Protein AF-Q9KJ14-F1 (afdb_monomer)

Structure (mmCIF, N/CA/C/O backbone):
data_AF-Q9KJ14-F1
#
_entry.id   AF-Q9KJ14-F1
#
loop_
_atom_site.group_PDB
_atom_site.id
_atom_site.type_symbol
_atom_site.label_atom_id
_atom_site.label_alt_id
_atom_site.label_comp_id
_atom_site.label_asym_id
_atom_site.label_entity_id
_atom_site.label_seq_id
_atom_site.pdbx_PDB_ins_code
_atom_site.Cartn_x
_atom_site.Cartn_y
_atom_site.Cartn_z
_atom_site.occupancy
_atom_site.B_iso_or_equiv
_atom_site.auth_seq_id
_atom_site.auth_comp_id
_atom_site.auth_asym_id
_atom_site.auth_atom_id
_atom_site.pdbx_PDB_model_num
ATOM 1 N N . MET A 1 1 ? 5.218 -1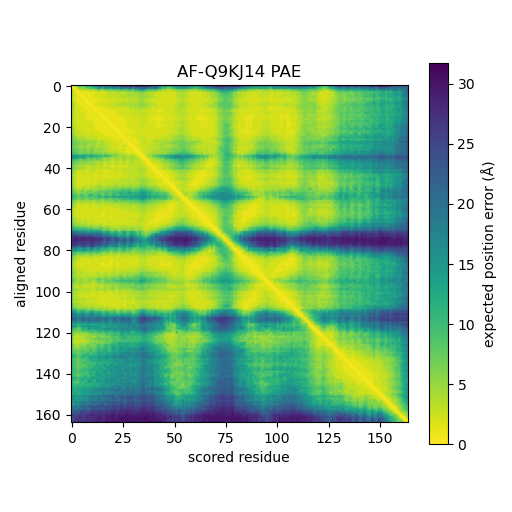3.403 14.924 1.00 54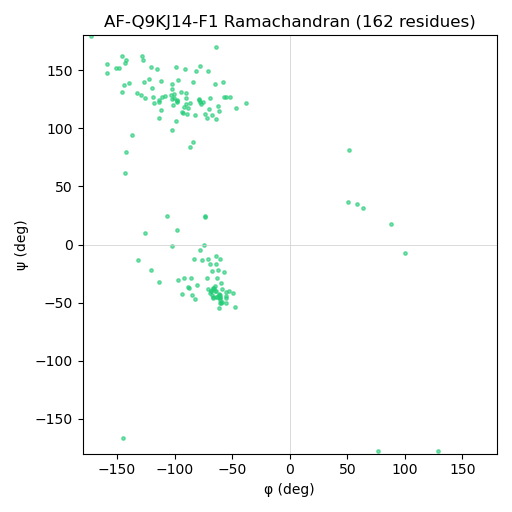.53 1 MET A N 1
ATOM 2 C CA . MET A 1 1 ? 4.424 -12.190 14.640 1.00 54.53 1 MET A CA 1
ATOM 3 C C . MET A 1 1 ? 3.972 -12.220 13.191 1.00 54.53 1 MET A C 1
ATOM 5 O O . MET A 1 1 ? 4.734 -12.673 12.338 1.00 54.53 1 MET A O 1
ATOM 9 N N . ALA A 1 2 ? 2.720 -11.848 12.931 1.00 73.62 2 ALA A N 1
ATOM 10 C CA . ALA A 1 2 ? 2.166 -11.778 11.584 1.00 73.62 2 ALA A CA 1
ATOM 11 C C . ALA A 1 2 ? 2.484 -10.396 10.996 1.00 73.62 2 ALA A C 1
ATOM 13 O O . ALA A 1 2 ? 2.131 -9.391 11.591 1.00 73.62 2 ALA A O 1
ATOM 14 N N . SER A 1 3 ? 3.174 -10.360 9.856 1.00 87.38 3 SER A N 1
ATOM 15 C CA . SER A 1 3 ? 3.494 -9.124 9.133 1.00 87.38 3 SER A CA 1
ATOM 16 C C . SER A 1 3 ? 2.476 -8.924 8.016 1.00 87.38 3 SER A C 1
ATOM 18 O O . SER A 1 3 ? 2.321 -9.801 7.157 1.00 87.38 3 SER A O 1
ATOM 20 N N . PHE A 1 4 ? 1.792 -7.783 8.013 1.00 88.62 4 PHE A N 1
ATOM 21 C CA . PHE A 1 4 ? 0.833 -7.426 6.975 1.00 88.62 4 PHE A CA 1
ATOM 22 C C . PHE A 1 4 ? 1.521 -7.263 5.621 1.00 88.62 4 PHE A C 1
ATOM 24 O O . PHE A 1 4 ? 1.040 -7.787 4.617 1.00 88.62 4 PHE A O 1
ATOM 31 N N . THR A 1 5 ? 2.711 -6.662 5.598 1.00 90.75 5 THR A N 1
ATOM 32 C CA . THR A 1 5 ? 3.561 -6.589 4.404 1.00 90.75 5 THR A CA 1
ATOM 33 C C . THR A 1 5 ? 3.832 -7.987 3.837 1.00 90.75 5 THR A C 1
ATOM 35 O O . THR A 1 5 ? 3.659 -8.223 2.639 1.00 90.75 5 THR A O 1
ATOM 38 N N . LYS A 1 6 ? 4.186 -8.959 4.691 1.00 91.69 6 LYS A N 1
ATOM 39 C CA . LYS A 1 6 ? 4.411 -10.351 4.266 1.00 91.69 6 LYS A CA 1
ATOM 40 C C . LYS A 1 6 ? 3.128 -11.027 3.779 1.00 91.69 6 LYS A C 1
ATOM 42 O O . LYS A 1 6 ? 3.174 -11.787 2.813 1.00 91.69 6 LYS A O 1
ATOM 47 N N . TYR A 1 7 ? 1.993 -10.757 4.421 1.00 92.12 7 TYR A N 1
ATOM 48 C CA . TYR A 1 7 ? 0.688 -11.253 3.983 1.00 92.12 7 TYR A CA 1
ATOM 49 C C . TYR A 1 7 ? 0.339 -10.744 2.579 1.00 92.12 7 TYR A C 1
ATOM 51 O O . TYR A 1 7 ? 0.036 -11.553 1.700 1.00 92.12 7 TYR A O 1
ATOM 59 N N . VAL A 1 8 ? 0.449 -9.430 2.349 1.00 91.81 8 VAL A N 1
ATOM 60 C CA . VAL A 1 8 ? 0.169 -8.804 1.049 1.00 91.81 8 VAL A CA 1
ATOM 61 C C . VAL A 1 8 ? 1.106 -9.345 -0.022 1.00 91.81 8 VAL A C 1
ATOM 63 O O . VAL A 1 8 ? 0.633 -9.752 -1.082 1.00 91.81 8 VAL A O 1
ATOM 66 N N . LYS A 1 9 ? 2.408 -9.456 0.281 1.00 93.06 9 LYS A N 1
ATOM 67 C CA . LYS A 1 9 ? 3.382 -10.086 -0.618 1.00 93.06 9 LYS A CA 1
ATOM 68 C C . LYS A 1 9 ? 2.948 -11.503 -0.992 1.00 93.06 9 LYS A C 1
ATOM 70 O O . LYS A 1 9 ? 2.879 -11.822 -2.163 1.00 93.06 9 LYS A O 1
ATOM 75 N N . ASN A 1 10 ? 2.597 -12.352 -0.034 1.00 93.25 10 ASN A N 1
ATOM 76 C CA . ASN A 1 10 ? 2.279 -13.749 -0.339 1.00 93.25 10 ASN A CA 1
ATOM 77 C C . ASN A 1 10 ? 0.942 -13.943 -1.070 1.00 93.25 10 ASN A C 1
ATOM 79 O O . ASN A 1 10 ? 0.778 -14.933 -1.779 1.00 93.25 10 ASN A O 1
ATOM 83 N N . LYS A 1 11 ? -0.038 -13.057 -0.857 1.00 94.12 11 LYS A N 1
ATOM 84 C CA . LYS A 1 11 ? -1.398 -13.219 -1.396 1.00 94.12 11 LYS A CA 1
ATOM 85 C C . LYS A 1 11 ? -1.653 -12.451 -2.686 1.00 94.12 11 LYS A C 1
ATOM 87 O O . LYS A 1 11 ? -2.467 -12.909 -3.483 1.00 94.12 11 LYS A O 1
ATOM 92 N N . PHE A 1 12 ? -0.988 -11.313 -2.876 1.00 94.94 12 PHE A N 1
ATOM 93 C CA . PHE A 1 12 ? -1.309 -10.368 -3.946 1.00 94.94 12 PHE A CA 1
ATOM 94 C C . PHE A 1 12 ? -0.119 -10.017 -4.845 1.00 94.94 12 PHE A C 1
ATOM 96 O O . PHE A 1 12 ? -0.242 -9.107 -5.659 1.00 94.94 12 PHE A O 1
ATOM 103 N N . TYR A 1 13 ? 1.015 -10.725 -4.732 1.00 94.94 13 TYR A N 1
ATOM 104 C CA . TYR A 1 13 ? 2.208 -10.471 -5.552 1.00 94.94 13 TYR A CA 1
ATOM 105 C C . TYR A 1 13 ? 1.883 -10.343 -7.042 1.00 94.94 13 TYR A C 1
ATOM 107 O O . TYR A 1 13 ? 2.208 -9.327 -7.644 1.00 94.94 13 TYR A O 1
ATOM 115 N N . ASN A 1 14 ? 1.194 -11.335 -7.612 1.00 95.75 14 ASN A N 1
ATOM 116 C CA . ASN A 1 14 ? 0.906 -11.378 -9.047 1.00 95.75 14 ASN A CA 1
ATOM 117 C C . ASN A 1 14 ? 0.064 -10.174 -9.484 1.00 95.75 14 ASN A C 1
ATOM 119 O O . ASN A 1 14 ? 0.371 -9.532 -10.476 1.00 95.75 14 ASN A O 1
ATOM 123 N N . GLN A 1 15 ? -0.959 -9.808 -8.707 1.00 96.25 15 GLN A N 1
ATOM 124 C CA . GLN A 1 15 ? -1.798 -8.654 -9.021 1.00 96.25 15 GLN A CA 1
ATOM 125 C C . GLN A 1 15 ? -1.020 -7.332 -8.938 1.00 96.25 15 GLN A C 1
ATOM 127 O O . GLN A 1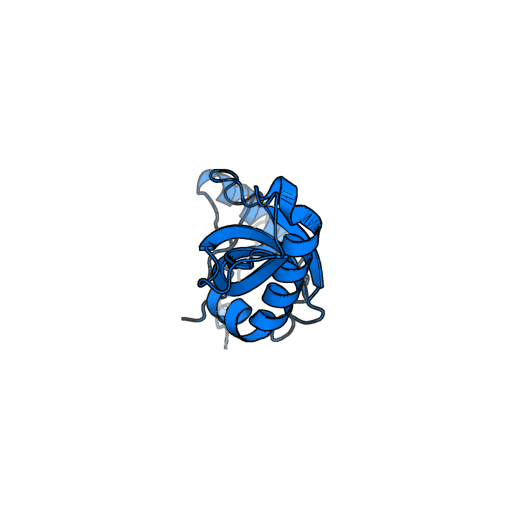 15 ? -1.258 -6.435 -9.745 1.00 96.25 15 GLN A O 1
ATOM 132 N N . LEU A 1 16 ? -0.101 -7.202 -7.973 1.00 96.44 16 LEU A N 1
ATOM 133 C CA . LEU A 1 16 ? 0.776 -6.033 -7.857 1.00 96.44 16 LEU A CA 1
ATOM 134 C C . LEU A 1 16 ? 1.781 -5.981 -9.013 1.00 96.44 16 LEU A C 1
ATOM 136 O O . LEU A 1 16 ? 2.010 -4.903 -9.560 1.00 96.44 16 LEU A O 1
ATOM 140 N N . PHE A 1 17 ? 2.334 -7.127 -9.410 1.00 96.56 17 PHE A N 1
ATOM 141 C CA . PHE A 1 17 ? 3.235 -7.262 -10.553 1.00 96.56 17 PHE A CA 1
ATOM 142 C C . PHE A 1 17 ? 2.537 -6.856 -11.850 1.00 96.56 17 PHE A C 1
ATOM 144 O O . PHE A 1 17 ? 2.979 -5.918 -12.505 1.00 96.56 17 PHE A O 1
ATOM 151 N N . ASP A 1 18 ? 1.386 -7.456 -12.157 1.00 96.12 18 ASP A N 1
ATOM 152 C CA . ASP A 1 18 ? 0.618 -7.168 -13.372 1.00 96.12 18 ASP A CA 1
ATOM 153 C C . ASP A 1 18 ? 0.213 -5.692 -13.470 1.00 96.12 18 ASP A C 1
ATOM 155 O O . ASP A 1 18 ? 0.193 -5.107 -14.554 1.00 96.12 18 ASP A O 1
ATOM 159 N N . ALA A 1 19 ? -0.151 -5.074 -12.344 1.00 96.56 19 ALA A N 1
ATOM 160 C CA . ALA A 1 19 ? -0.503 -3.659 -12.309 1.00 96.56 19 ALA A CA 1
ATOM 161 C C . ALA A 1 19 ? 0.721 -2.754 -12.500 1.00 96.56 19 ALA A C 1
ATOM 163 O O . ALA A 1 19 ? 0.625 -1.737 -13.190 1.00 96.56 19 ALA A O 1
ATOM 164 N N . SER A 1 20 ? 1.859 -3.133 -11.917 1.00 95.69 20 SER A N 1
ATOM 165 C CA . SER A 1 20 ? 3.121 -2.404 -12.055 1.00 95.69 20 SER A CA 1
ATOM 166 C C . SER A 1 20 ? 3.645 -2.471 -13.481 1.00 95.69 20 SER A C 1
ATOM 168 O O . SER A 1 20 ? 3.966 -1.432 -14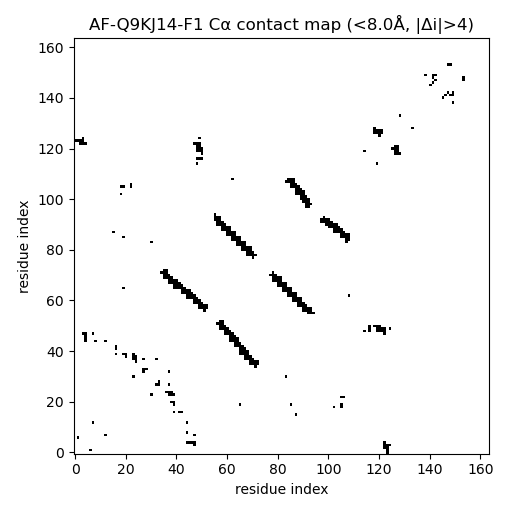.050 1.00 95.69 20 SER A O 1
ATOM 170 N N . ASP A 1 21 ? 3.649 -3.656 -14.089 1.00 94.94 21 ASP A N 1
ATOM 171 C CA . ASP A 1 21 ? 4.110 -3.846 -15.460 1.00 94.94 21 ASP A CA 1
ATOM 172 C C . ASP A 1 21 ? 3.271 -3.030 -16.452 1.00 94.94 21 ASP A C 1
ATOM 174 O O . ASP A 1 21 ? 3.802 -2.216 -17.212 1.00 94.94 21 ASP A O 1
ATOM 178 N N . LYS A 1 22 ? 1.937 -3.110 -16.341 1.00 95.50 22 LYS A N 1
ATOM 179 C CA . LYS A 1 22 ? 1.021 -2.270 -17.131 1.00 95.50 22 LYS A CA 1
ATOM 180 C C . LYS A 1 22 ? 1.315 -0.784 -16.955 1.00 95.50 22 LYS A C 1
ATOM 182 O O . LYS A 1 22 ? 1.327 -0.041 -17.937 1.00 95.50 22 LYS A O 1
ATOM 187 N N . PHE A 1 23 ? 1.540 -0.336 -15.721 1.00 95.06 23 PHE A N 1
ATOM 188 C CA . PHE A 1 23 ? 1.851 1.062 -15.447 1.00 95.06 23 PHE A CA 1
ATOM 189 C C . PHE A 1 23 ? 3.174 1.488 -16.095 1.00 95.06 23 PHE A C 1
ATOM 191 O O . PHE A 1 23 ? 3.210 2.536 -16.742 1.00 95.06 23 PHE A O 1
ATOM 198 N N . VAL A 1 24 ? 4.224 0.669 -15.976 1.00 93.06 24 VAL A N 1
ATOM 199 C CA . VAL A 1 24 ? 5.553 0.917 -16.556 1.00 93.06 24 VAL A CA 1
ATOM 200 C C . VAL A 1 24 ? 5.486 1.025 -18.076 1.00 93.06 24 VAL A C 1
ATOM 202 O O . VAL A 1 24 ? 6.045 1.963 -18.644 1.00 93.06 24 VAL A O 1
ATOM 205 N N . VAL A 1 25 ? 4.767 0.116 -18.737 1.00 92.19 25 VAL A N 1
ATOM 206 C CA . VAL A 1 25 ? 4.598 0.133 -20.197 1.00 92.19 25 VAL A CA 1
ATOM 207 C C . VAL A 1 25 ? 3.850 1.389 -20.653 1.00 92.19 25 VAL A C 1
ATOM 209 O O . VAL A 1 25 ? 4.287 2.057 -21.595 1.00 92.19 25 VAL A O 1
ATOM 212 N N . MET A 1 26 ? 2.757 1.754 -19.971 1.00 93.31 26 MET A N 1
ATOM 213 C CA . MET A 1 26 ? 1.945 2.927 -20.324 1.00 93.31 26 MET A CA 1
ATOM 214 C C . MET A 1 26 ? 2.671 4.257 -20.070 1.00 93.31 26 MET A C 1
ATOM 216 O O . MET A 1 26 ? 2.603 5.156 -20.908 1.00 93.31 26 MET A O 1
ATOM 220 N N . HIS A 1 27 ? 3.416 4.371 -18.966 1.00 92.12 27 HIS A N 1
ATOM 221 C CA . HIS A 1 27 ? 4.067 5.615 -18.526 1.00 92.12 27 HIS A CA 1
ATOM 222 C C . HIS A 1 27 ? 5.587 5.592 -18.732 1.00 92.12 27 HIS A C 1
ATOM 224 O O . HIS A 1 27 ? 6.332 6.326 -18.083 1.00 92.12 27 HIS A O 1
ATOM 230 N N . ARG A 1 28 ? 6.081 4.774 -19.673 1.00 88.94 28 ARG A N 1
ATOM 231 C CA . ARG A 1 28 ? 7.522 4.567 -19.903 1.00 88.94 28 ARG A CA 1
ATOM 232 C C . ARG A 1 28 ? 8.312 5.875 -20.021 1.00 88.94 28 ARG A C 1
ATOM 234 O O . ARG A 1 28 ? 9.389 6.001 -19.451 1.00 88.94 28 ARG A O 1
ATOM 241 N N . LYS A 1 29 ? 7.767 6.872 -20.730 1.00 86.88 29 LYS A N 1
ATOM 242 C CA . LYS A 1 29 ? 8.439 8.158 -20.970 1.00 86.88 29 LYS A CA 1
ATOM 243 C C . LYS A 1 29 ? 8.551 8.982 -19.691 1.00 86.88 29 LYS A C 1
ATOM 245 O O . LYS A 1 29 ? 9.605 9.555 -19.444 1.00 86.88 29 LYS A O 1
ATOM 250 N N . GLU A 1 30 ? 7.497 8.999 -18.881 1.00 87.19 30 GLU A N 1
ATOM 251 C CA . GLU A 1 30 ? 7.457 9.698 -17.589 1.00 87.19 30 GLU A CA 1
ATOM 252 C C . GLU A 1 30 ? 8.454 9.083 -16.605 1.00 87.19 30 GLU A C 1
ATOM 254 O O . GLU A 1 30 ? 9.160 9.792 -15.896 1.00 87.19 30 GLU A O 1
ATOM 259 N N . LEU A 1 31 ? 8.618 7.760 -16.664 1.00 85.38 31 LEU A N 1
ATOM 260 C CA . LEU A 1 31 ? 9.624 7.030 -15.894 1.00 85.38 31 LEU A CA 1
ATOM 261 C C . LEU A 1 31 ? 11.063 7.208 -16.432 1.00 85.38 31 LEU A C 1
ATOM 263 O O . LEU A 1 31 ? 12.018 6.677 -15.847 1.00 85.38 31 LEU A O 1
ATOM 267 N N . GLY A 1 32 ? 11.245 7.970 -17.516 1.00 84.00 32 GLY A N 1
ATOM 268 C CA . GLY A 1 32 ? 12.539 8.286 -18.124 1.00 84.00 32 GLY A CA 1
ATOM 269 C C . GLY A 1 32 ? 13.029 7.278 -19.171 1.00 84.00 32 GLY A C 1
ATOM 270 O O . GLY A 1 32 ? 14.221 7.264 -19.482 1.00 84.00 32 GLY A O 1
ATOM 271 N N . PHE A 1 33 ? 12.145 6.434 -19.714 1.00 84.50 33 PHE A N 1
ATOM 272 C CA . PHE A 1 33 ? 12.442 5.461 -20.772 1.00 84.50 33 PHE A CA 1
ATOM 273 C C . PHE A 1 33 ? 11.943 5.955 -22.140 1.00 84.50 33 PHE A C 1
ATOM 275 O O . PHE A 1 33 ? 10.768 5.828 -22.503 1.00 84.50 33 PHE A O 1
ATOM 282 N N . TYR A 1 34 ? 12.853 6.526 -22.931 1.00 81.50 34 TYR A N 1
ATOM 283 C CA . TYR A 1 34 ? 12.506 7.203 -24.187 1.00 81.50 34 TYR A CA 1
ATOM 284 C C . TYR A 1 34 ? 12.545 6.297 -25.426 1.00 81.50 34 TYR A C 1
ATOM 286 O O . TYR A 1 34 ? 11.744 6.494 -26.346 1.00 81.50 34 TYR A O 1
ATOM 294 N N . SER A 1 35 ? 13.379 5.259 -25.433 1.00 79.69 35 SER A N 1
ATOM 295 C CA . SER A 1 35 ? 13.567 4.319 -26.548 1.00 79.69 35 SER A CA 1
ATOM 296 C C . SER A 1 35 ? 13.424 2.865 -26.088 1.00 79.69 35 SER A C 1
ATOM 298 O O . SER A 1 35 ? 13.510 2.590 -24.899 1.00 79.69 35 SER A O 1
ATOM 300 N N . GLY A 1 36 ? 13.208 1.941 -27.030 1.00 79.69 36 GLY A N 1
ATOM 301 C CA . GLY A 1 36 ? 13.111 0.506 -26.740 1.00 79.69 36 GLY A CA 1
ATOM 302 C C . GLY A 1 36 ? 11.779 0.063 -26.129 1.00 79.69 36 GLY A C 1
ATOM 303 O O . GLY A 1 36 ? 10.845 0.856 -25.970 1.00 79.69 36 GLY A O 1
ATOM 304 N N . TRP A 1 37 ? 11.710 -1.231 -25.822 1.00 82.12 37 TRP A N 1
ATOM 305 C CA . TRP A 1 37 ? 10.617 -1.840 -25.067 1.00 82.12 37 TRP A CA 1
ATOM 306 C C . TRP A 1 37 ? 11.019 -1.964 -23.603 1.00 82.12 37 TRP A C 1
ATOM 308 O O . TRP A 1 37 ? 12.174 -2.266 -23.299 1.00 82.12 37 TRP A O 1
ATOM 318 N N . VAL A 1 38 ? 10.060 -1.723 -22.715 1.00 88.31 38 VAL A N 1
ATOM 319 C CA . VAL A 1 38 ? 10.222 -1.901 -21.273 1.00 88.31 38 VAL A CA 1
ATOM 320 C C . VAL A 1 38 ? 9.362 -3.066 -20.826 1.00 88.31 38 VAL A C 1
ATOM 322 O O . VAL A 1 38 ? 8.245 -3.233 -21.311 1.00 88.31 38 VAL A O 1
ATOM 325 N N . GLU A 1 39 ? 9.900 -3.854 -19.915 1.00 86.12 39 GLU A N 1
ATOM 326 C CA . GLU A 1 39 ? 9.224 -4.984 -19.291 1.00 86.12 39 GLU A CA 1
ATOM 327 C C . GLU A 1 39 ? 9.689 -5.045 -17.840 1.00 86.12 39 GLU A C 1
ATOM 329 O O . GLU A 1 39 ? 10.876 -4.850 -17.555 1.00 86.12 39 GLU A O 1
ATOM 334 N N . THR A 1 40 ? 8.765 -5.280 -16.915 1.00 90.88 40 THR A N 1
ATOM 335 C CA . THR A 1 40 ? 9.127 -5.513 -15.517 1.00 90.88 40 THR A CA 1
ATOM 336 C C . THR A 1 40 ? 9.619 -6.951 -15.378 1.00 90.88 40 THR A C 1
ATOM 338 O O . THR A 1 40 ? 8.934 -7.883 -15.780 1.00 90.88 40 THR A O 1
ATOM 341 N N . TYR A 1 41 ? 10.824 -7.137 -14.840 1.00 89.00 41 TYR A N 1
ATOM 342 C CA . TYR A 1 41 ? 11.448 -8.451 -14.664 1.00 89.00 41 TYR A CA 1
ATOM 343 C C . TYR A 1 41 ? 11.168 -9.030 -13.276 1.00 89.00 41 TYR A C 1
ATOM 345 O O . TYR A 1 41 ? 10.856 -10.210 -13.141 1.00 89.00 41 TYR A O 1
ATOM 353 N N . ASP A 1 42 ? 11.261 -8.188 -12.249 1.00 92.62 42 ASP A N 1
ATOM 354 C CA . ASP A 1 42 ? 10.958 -8.553 -10.870 1.00 92.62 42 ASP A CA 1
ATOM 355 C C . ASP A 1 42 ? 10.275 -7.384 -10.155 1.00 92.62 42 ASP A C 1
ATOM 357 O O . ASP A 1 42 ? 10.412 -6.210 -10.522 1.00 92.62 42 ASP A O 1
ATOM 361 N N . LEU A 1 43 ? 9.523 -7.727 -9.119 1.00 94.88 43 LEU A N 1
ATOM 362 C CA . LEU A 1 43 ? 8.883 -6.793 -8.218 1.00 94.88 43 LEU A CA 1
ATOM 363 C C . LEU A 1 43 ? 9.215 -7.165 -6.780 1.00 94.88 43 LEU A C 1
ATOM 365 O O . LEU A 1 43 ? 8.949 -8.268 -6.312 1.00 94.88 43 LEU A O 1
ATOM 369 N N . GLU A 1 44 ? 9.693 -6.192 -6.020 1.00 94.50 44 GLU A N 1
ATOM 370 C CA . GLU A 1 44 ? 9.905 -6.337 -4.591 1.00 94.50 44 GLU A CA 1
ATOM 371 C C . GLU A 1 44 ? 8.922 -5.455 -3.820 1.00 94.50 44 GLU A C 1
ATOM 373 O O . GLU A 1 44 ? 8.982 -4.227 -3.876 1.00 94.50 44 GLU A O 1
ATOM 378 N N . VAL A 1 45 ? 8.031 -6.073 -3.041 1.00 93.88 45 VAL A N 1
ATOM 379 C CA . VAL A 1 45 ? 7.195 -5.341 -2.079 1.00 93.88 45 VAL A CA 1
ATOM 380 C C . VAL A 1 45 ? 8.082 -4.881 -0.922 1.00 93.88 45 VAL A C 1
ATOM 382 O O . VAL A 1 45 ? 8.524 -5.703 -0.118 1.00 93.88 45 VAL A O 1
ATOM 385 N N . LYS A 1 46 ? 8.346 -3.573 -0.846 1.00 91.56 46 LYS A N 1
ATOM 386 C CA . LYS A 1 46 ? 9.211 -2.962 0.171 1.00 91.56 46 LYS A CA 1
ATOM 387 C C . LYS A 1 46 ? 8.471 -2.732 1.476 1.00 91.56 46 LYS A C 1
ATOM 389 O O . LYS A 1 46 ? 8.992 -3.047 2.542 1.00 91.56 46 LYS A O 1
ATOM 394 N N . HIS A 1 47 ? 7.272 -2.168 1.394 1.00 88.56 47 HIS A N 1
ATOM 395 C CA . HIS A 1 47 ? 6.478 -1.866 2.574 1.00 88.56 47 HIS A CA 1
ATOM 396 C C . HIS A 1 47 ? 5.003 -1.716 2.225 1.00 88.56 47 HIS A C 1
ATOM 398 O O . HIS A 1 47 ? 4.662 -1.386 1.089 1.00 88.56 47 HIS A O 1
ATOM 404 N N . VAL A 1 48 ? 4.134 -1.944 3.206 1.00 89.94 48 VAL A N 1
ATOM 405 C CA . VAL A 1 48 ? 2.701 -1.711 3.074 1.00 89.94 48 VAL A CA 1
ATOM 406 C C . VAL A 1 48 ? 2.237 -0.800 4.197 1.00 89.94 48 VAL A C 1
ATOM 408 O O . VAL A 1 48 ? 2.438 -1.101 5.371 1.00 89.94 48 VAL A O 1
ATOM 411 N N . TYR A 1 49 ? 1.582 0.295 3.826 1.00 87.88 49 TYR A N 1
ATOM 412 C CA . TYR A 1 49 ? 0.900 1.172 4.766 1.00 87.88 49 TYR A CA 1
ATOM 413 C C . TYR A 1 49 ? -0.586 0.873 4.738 1.00 87.88 49 TYR A C 1
ATOM 415 O O . TYR A 1 49 ? -1.190 0.910 3.674 1.00 87.88 49 TYR A O 1
ATOM 423 N N . ALA A 1 50 ? -1.183 0.596 5.889 1.00 87.75 50 ALA A N 1
ATOM 424 C CA . ALA A 1 50 ? -2.602 0.285 5.985 1.00 87.75 50 ALA A CA 1
ATOM 425 C C . ALA A 1 50 ? -3.350 1.351 6.786 1.00 87.75 50 ALA A C 1
ATOM 427 O O . ALA A 1 50 ? -2.790 1.990 7.682 1.00 87.75 50 ALA A O 1
ATOM 428 N N . ARG A 1 51 ? -4.629 1.525 6.465 1.00 85.81 51 ARG A N 1
ATOM 429 C CA . ARG A 1 51 ? -5.564 2.395 7.167 1.00 85.81 51 ARG A CA 1
ATOM 430 C C . ARG A 1 51 ? -6.959 1.778 7.141 1.00 85.81 51 ARG A C 1
ATOM 432 O O . ARG A 1 51 ? -7.498 1.472 6.080 1.00 85.81 51 ARG A O 1
ATOM 439 N N . ASN A 1 52 ? -7.599 1.716 8.303 1.00 81.38 52 ASN A N 1
ATOM 440 C CA . ASN A 1 52 ? -9.020 1.390 8.370 1.00 81.38 52 ASN A CA 1
ATOM 441 C C . ASN A 1 52 ? -9.860 2.533 7.794 1.00 81.38 52 ASN A C 1
ATOM 443 O O . ASN A 1 52 ? -9.747 3.690 8.217 1.00 81.38 52 ASN A O 1
ATOM 447 N N . ARG A 1 53 ? -10.719 2.192 6.834 1.00 77.56 53 ARG A N 1
ATOM 448 C CA . ARG A 1 53 ? -11.764 3.084 6.329 1.00 77.56 53 ARG A CA 1
ATOM 449 C C . ARG A 1 53 ? -13.033 2.951 7.169 1.00 77.56 53 ARG A C 1
ATOM 451 O O . ARG A 1 53 ? -13.678 3.958 7.448 1.00 77.56 53 ARG A O 1
ATOM 458 N N . SER A 1 54 ? -13.348 1.733 7.602 1.00 76.50 54 SER A N 1
ATOM 459 C CA . SER A 1 54 ? -14.428 1.413 8.541 1.00 76.50 54 SER A CA 1
ATOM 460 C C . SER A 1 54 ? -14.016 0.237 9.442 1.00 76.50 54 SER A C 1
ATOM 462 O O . SER A 1 54 ? -12.838 -0.113 9.502 1.00 76.50 54 SER A O 1
ATOM 464 N N . THR A 1 55 ? -14.966 -0.364 10.164 1.00 70.62 55 THR A N 1
ATOM 465 C CA . THR A 1 55 ? -14.745 -1.593 10.946 1.00 70.62 55 THR A CA 1
ATOM 466 C C . THR A 1 55 ? -14.364 -2.795 10.083 1.00 70.62 55 THR A C 1
ATOM 468 O O . THR A 1 55 ? -13.651 -3.669 10.564 1.00 70.62 55 THR A O 1
ATOM 471 N N . GLU A 1 56 ? -14.812 -2.833 8.826 1.00 79.31 56 GLU A N 1
ATOM 472 C CA . GLU A 1 56 ? -14.617 -3.974 7.921 1.00 79.31 56 GLU A CA 1
ATOM 473 C C . GLU A 1 56 ? -13.848 -3.601 6.649 1.00 79.31 56 GLU A C 1
ATOM 475 O O . GLU A 1 56 ? -13.254 -4.468 6.017 1.00 79.31 56 GLU A O 1
ATOM 480 N N . GLU A 1 57 ? -13.820 -2.327 6.252 1.00 86.44 57 GLU A N 1
ATOM 481 C CA . GLU A 1 57 ? -13.104 -1.884 5.054 1.00 86.44 57 GLU A CA 1
ATOM 482 C C . GLU A 1 57 ? -11.693 -1.390 5.382 1.00 86.44 57 GLU A C 1
ATOM 484 O O . GLU A 1 57 ? -11.493 -0.520 6.239 1.00 86.44 57 GLU A O 1
ATOM 489 N N . LEU A 1 58 ? -10.726 -1.887 4.614 1.00 89.38 58 LEU A N 1
ATOM 490 C CA . L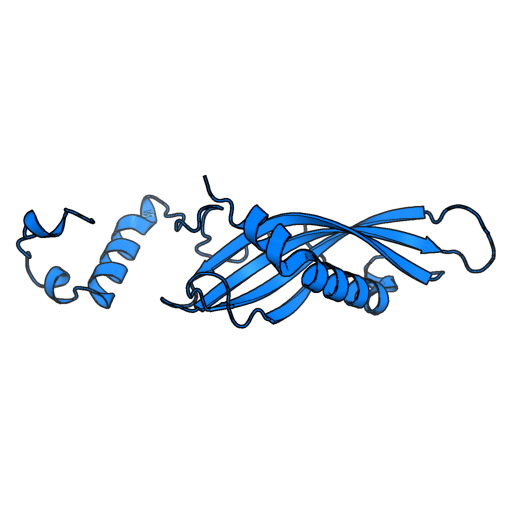EU A 1 58 ? -9.318 -1.538 4.708 1.00 89.38 58 L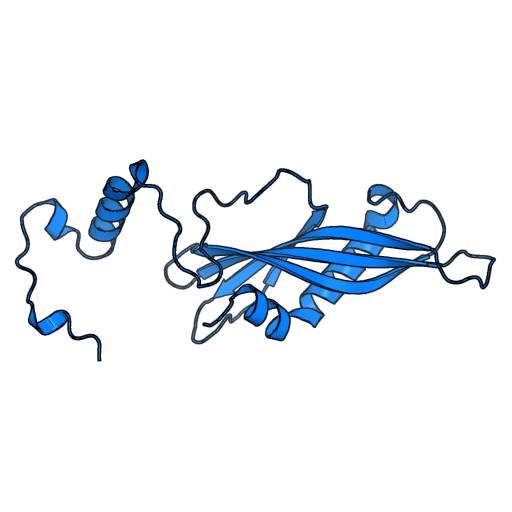EU A CA 1
ATOM 491 C C . LEU A 1 58 ? -8.840 -0.906 3.400 1.00 89.38 58 LEU A C 1
ATOM 493 O O . LEU A 1 58 ? -8.953 -1.505 2.327 1.00 89.38 58 LEU A O 1
ATOM 497 N N . ASP A 1 59 ? -8.243 0.275 3.510 1.00 91.12 59 ASP A N 1
ATOM 498 C CA . ASP A 1 59 ? -7.441 0.878 2.451 1.00 91.12 59 ASP A CA 1
ATOM 499 C C . ASP A 1 59 ? -5.963 0.682 2.787 1.00 91.12 59 ASP A C 1
ATOM 501 O O . ASP A 1 59 ? -5.549 0.813 3.940 1.00 91.12 59 ASP A O 1
ATOM 505 N N . PHE A 1 60 ? -5.148 0.347 1.794 1.00 91.06 60 PHE A N 1
ATOM 506 C CA . PHE A 1 60 ? -3.716 0.194 2.007 1.00 91.06 60 PHE A CA 1
ATOM 507 C C . PHE A 1 60 ? -2.917 0.505 0.752 1.00 91.06 60 PHE A C 1
ATOM 509 O O . PHE A 1 60 ? -3.374 0.284 -0.366 1.00 91.06 60 PHE A O 1
ATOM 516 N N . ASP A 1 61 ? -1.688 0.956 0.956 1.00 92.25 61 ASP A N 1
ATOM 517 C CA . ASP A 1 61 ? -0.750 1.285 -0.100 1.00 92.25 61 ASP A CA 1
ATOM 518 C C . ASP A 1 61 ? 0.423 0.324 -0.060 1.00 92.25 61 ASP A C 1
ATOM 520 O O . ASP A 1 61 ? 1.125 0.235 0.949 1.00 92.25 61 ASP A O 1
ATOM 524 N N . ALA A 1 62 ? 0.658 -0.369 -1.169 1.00 93.31 62 ALA A N 1
ATOM 525 C 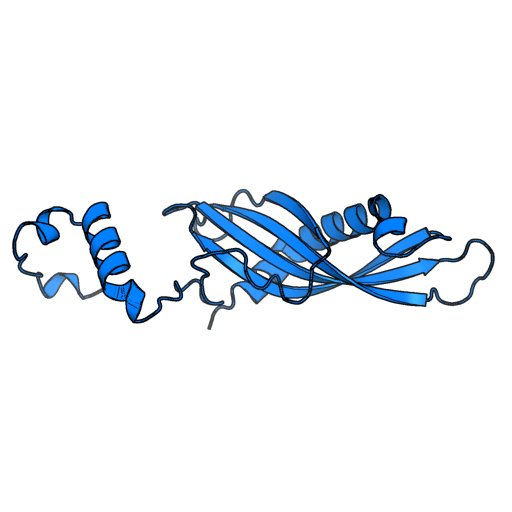CA . ALA A 1 62 ? 1.856 -1.170 -1.355 1.00 93.31 62 ALA A C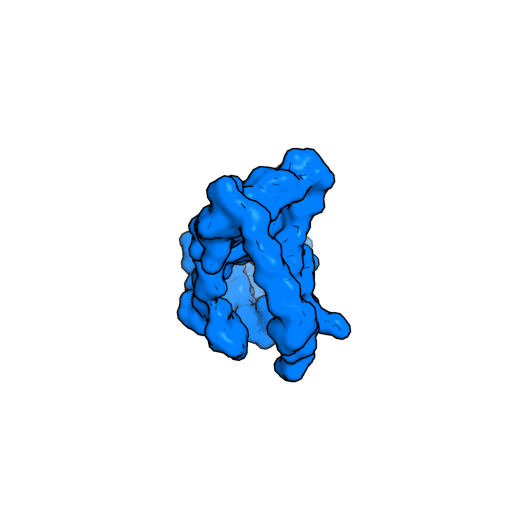A 1
ATOM 526 C C . ALA A 1 62 ? 2.936 -0.324 -2.036 1.00 93.31 62 ALA A C 1
ATOM 528 O O . ALA A 1 62 ? 2.757 0.143 -3.163 1.00 93.31 62 ALA A O 1
ATOM 529 N N . ILE A 1 63 ? 4.061 -0.134 -1.348 1.00 93.38 63 ILE A N 1
ATOM 530 C CA . ILE A 1 63 ? 5.274 0.450 -1.917 1.00 93.38 63 ILE A CA 1
ATOM 531 C C . ILE A 1 63 ? 6.096 -0.683 -2.509 1.00 93.38 63 ILE A C 1
ATOM 533 O O . ILE A 1 63 ? 6.530 -1.593 -1.795 1.00 93.38 63 ILE A O 1
ATOM 537 N N . VAL A 1 64 ? 6.305 -0.622 -3.817 1.00 94.56 64 VAL A N 1
ATOM 538 C CA . VAL A 1 64 ? 6.990 -1.665 -4.577 1.00 94.56 64 VAL A CA 1
ATOM 539 C C . VAL A 1 64 ? 8.199 -1.082 -5.294 1.00 94.56 64 VAL A C 1
ATOM 541 O O . VAL A 1 64 ? 8.157 0.046 -5.781 1.00 94.56 64 VAL A O 1
ATOM 544 N N . ASN A 1 65 ? 9.283 -1.847 -5.358 1.00 94.69 65 ASN A N 1
ATOM 545 C CA . ASN A 1 65 ? 10.406 -1.582 -6.246 1.00 94.69 65 ASN A CA 1
ATOM 546 C C . ASN A 1 65 ? 10.287 -2.511 -7.454 1.00 94.69 65 ASN A C 1
ATOM 548 O O . ASN A 1 65 ? 10.273 -3.725 -7.277 1.00 94.69 65 ASN A O 1
ATOM 552 N N . CYS A 1 66 ? 10.181 -1.940 -8.647 1.00 93.81 66 CYS A N 1
ATOM 553 C CA . CYS A 1 66 ? 10.116 -2.687 -9.896 1.00 93.81 66 CYS A CA 1
ATOM 554 C C . CYS A 1 66 ? 11.479 -2.635 -10.574 1.00 93.81 66 CYS A C 1
ATOM 556 O O . CYS A 1 66 ? 11.985 -1.538 -10.841 1.00 93.81 66 CYS A O 1
ATOM 558 N N . ASP A 1 67 ? 12.027 -3.804 -10.876 1.00 92.75 67 ASP A N 1
ATOM 559 C CA . ASP A 1 67 ? 13.254 -3.947 -11.646 1.00 92.75 67 ASP A CA 1
ATOM 560 C C . ASP A 1 67 ? 12.858 -4.111 -13.118 1.00 92.75 67 ASP A C 1
ATOM 562 O O . ASP A 1 67 ? 12.190 -5.072 -13.503 1.00 92.75 67 ASP A O 1
ATOM 566 N N . ILE A 1 68 ? 13.203 -3.122 -13.940 1.00 90.25 68 ILE A N 1
ATOM 567 C CA . ILE A 1 68 ? 12.714 -2.976 -15.314 1.00 90.25 68 ILE A CA 1
ATOM 568 C C . ILE A 1 68 ? 13.850 -3.286 -16.280 1.00 90.25 68 ILE A C 1
ATOM 570 O O . ILE A 1 68 ? 14.915 -2.674 -16.201 1.00 90.25 68 ILE A O 1
ATOM 574 N N . SER A 1 69 ? 13.603 -4.190 -17.225 1.00 86.88 69 SER A N 1
ATOM 575 C CA . SER A 1 69 ? 14.513 -4.489 -18.326 1.00 86.88 69 SER A CA 1
ATOM 576 C C . SER A 1 69 ? 14.211 -3.594 -19.525 1.00 86.88 69 SER A C 1
ATOM 578 O O . SER A 1 69 ? 13.078 -3.541 -20.010 1.00 86.88 69 SER A O 1
ATOM 580 N N . LEU A 1 70 ? 15.235 -2.892 -20.015 1.00 82.62 70 LEU A N 1
ATOM 581 C CA . LEU A 1 70 ? 15.155 -2.086 -21.229 1.00 82.62 70 LEU A CA 1
ATOM 582 C C . LEU A 1 70 ? 15.734 -2.851 -22.424 1.00 82.62 70 LEU A C 1
ATOM 584 O O . LEU A 1 70 ? 16.950 -2.953 -22.565 1.00 82.62 70 LEU A O 1
ATOM 588 N N . LYS A 1 71 ? 14.882 -3.338 -23.329 1.00 77.50 71 LYS A N 1
ATOM 589 C CA . LYS A 1 71 ? 15.323 -4.040 -24.545 1.00 77.50 71 LYS A CA 1
ATOM 590 C C . LYS A 1 71 ? 15.437 -3.055 -25.712 1.00 77.50 71 LYS A C 1
ATOM 592 O O . LYS A 1 71 ? 14.439 -2.484 -26.168 1.00 77.50 71 LYS A O 1
ATOM 597 N N . ALA A 1 72 ? 16.662 -2.840 -26.194 1.00 66.81 72 ALA A N 1
ATOM 598 C CA . ALA A 1 72 ? 16.930 -2.001 -27.359 1.00 66.81 72 ALA A CA 1
ATOM 599 C C . ALA A 1 72 ? 16.450 -2.679 -28.655 1.00 66.81 72 ALA A C 1
ATOM 601 O O . ALA A 1 72 ? 16.467 -3.898 -28.784 1.00 66.81 72 ALA A O 1
ATOM 602 N N . TRP A 1 73 ? 16.043 -1.885 -29.651 1.00 61.16 73 TRP A N 1
ATOM 603 C CA . TRP A 1 73 ? 15.499 -2.400 -30.919 1.00 61.16 73 TRP A CA 1
ATOM 604 C C . TRP A 1 73 ? 16.545 -3.101 -31.809 1.00 61.16 73 TRP A C 1
ATOM 606 O O . TRP A 1 73 ? 16.174 -3.780 -32.764 1.00 61.16 73 TRP A O 1
ATOM 616 N N . ARG A 1 74 ? 17.849 -2.900 -31.559 1.00 56.34 74 ARG A N 1
ATOM 617 C CA . ARG A 1 74 ? 18.924 -3.374 -32.453 1.00 56.34 74 ARG A CA 1
ATOM 618 C C . ARG A 1 74 ? 20.086 -4.113 -31.798 1.00 56.34 74 ARG A C 1
ATOM 620 O O . ARG A 1 74 ? 20.799 -4.774 -32.541 1.00 56.34 74 ARG A O 1
ATOM 627 N N . ASP A 1 75 ? 20.240 -4.078 -30.478 1.00 53.94 75 ASP A N 1
ATOM 628 C CA . ASP A 1 75 ? 21.359 -4.747 -29.813 1.00 53.94 75 ASP A CA 1
ATOM 629 C C . ASP A 1 75 ? 20.853 -5.839 -28.875 1.00 53.94 75 ASP A C 1
ATOM 631 O O . ASP A 1 75 ? 20.081 -5.594 -27.951 1.00 53.94 75 ASP A O 1
ATOM 635 N N . SER A 1 76 ? 21.313 -7.062 -29.136 1.00 50.88 76 SER A N 1
ATOM 636 C CA . SER A 1 76 ? 21.106 -8.279 -28.347 1.00 50.88 76 SER A CA 1
ATOM 637 C C . SER A 1 76 ? 21.923 -8.298 -27.047 1.00 50.88 76 SER A C 1
ATOM 639 O O . SER A 1 76 ? 22.281 -9.369 -26.559 1.00 50.88 76 SER A O 1
ATOM 641 N N . SER A 1 77 ? 22.296 -7.131 -26.525 1.00 49.88 77 SER A N 1
ATOM 642 C CA . SER A 1 77 ? 22.960 -6.997 -25.233 1.00 49.88 77 SER A CA 1
ATOM 643 C C . SER A 1 77 ? 21.911 -6.978 -24.129 1.00 49.88 77 SER A C 1
ATOM 645 O O . SER A 1 77 ? 20.873 -6.336 -24.301 1.00 49.88 77 SER A O 1
ATOM 647 N N . ASP A 1 78 ? 22.198 -7.658 -23.016 1.00 52.28 78 ASP A N 1
ATOM 648 C CA . ASP A 1 78 ? 21.395 -7.623 -21.791 1.00 52.28 78 ASP A CA 1
ATOM 649 C C . ASP A 1 78 ? 20.850 -6.215 -21.542 1.00 52.28 78 ASP A C 1
ATOM 651 O O . ASP A 1 78 ? 21.600 -5.236 -21.495 1.00 52.28 78 ASP A O 1
ATOM 655 N N . GLY A 1 79 ? 19.523 -6.116 -21.463 1.00 56.41 79 GLY A N 1
ATOM 656 C CA . GLY A 1 79 ? 18.851 -4.840 -21.289 1.00 56.41 79 GLY A CA 1
ATOM 657 C C . GLY A 1 79 ? 19.329 -4.146 -20.018 1.00 56.41 79 GLY A C 1
ATOM 658 O O . GLY A 1 79 ? 19.522 -4.793 -18.990 1.00 56.41 79 GLY A O 1
ATOM 659 N N . GLU A 1 80 ? 19.513 -2.827 -20.074 1.00 66.00 80 GLU A N 1
ATOM 660 C CA . GLU A 1 80 ? 19.894 -2.053 -18.892 1.00 66.00 80 GLU A CA 1
ATOM 661 C C . GLU A 1 80 ? 18.789 -2.202 -17.835 1.00 66.00 80 GLU A C 1
ATOM 663 O O . GLU A 1 80 ? 17.647 -1.788 -18.063 1.00 66.00 80 GLU A O 1
ATOM 668 N N . LEU A 1 81 ? 19.120 -2.825 -16.700 1.00 66.44 81 LEU A N 1
ATOM 669 C CA . LEU A 1 81 ? 18.198 -2.955 -15.577 1.00 66.44 81 LEU A CA 1
ATOM 670 C C . LEU A 1 81 ? 18.103 -1.615 -14.856 1.00 66.44 81 LEU A C 1
ATOM 672 O O . LEU A 1 81 ? 19.104 -1.062 -14.392 1.00 66.44 81 LEU A O 1
ATOM 676 N N . ARG A 1 82 ? 16.886 -1.084 -14.760 1.00 84.75 82 ARG A N 1
ATOM 677 C CA . ARG A 1 82 ? 16.604 0.147 -14.024 1.00 84.75 82 ARG A CA 1
ATOM 678 C C . ARG A 1 82 ? 15.500 -0.074 -13.020 1.00 84.75 82 ARG A C 1
ATOM 680 O O . ARG A 1 82 ? 14.467 -0.653 -13.333 1.00 84.75 82 ARG A O 1
ATOM 687 N N . ASN A 1 83 ? 15.682 0.521 -11.852 1.00 88.56 83 ASN A N 1
ATOM 688 C CA . ASN A 1 83 ? 14.747 0.345 -10.755 1.00 88.56 83 ASN A CA 1
ATOM 689 C C . ASN A 1 83 ? 13.843 1.573 -10.640 1.00 88.56 83 ASN A C 1
ATOM 691 O O . ASN A 1 83 ? 14.305 2.725 -10.713 1.00 88.56 83 ASN A O 1
ATOM 695 N N . ARG A 1 84 ? 12.539 1.339 -10.484 1.00 91.12 84 ARG A N 1
ATOM 696 C CA . ARG A 1 84 ? 11.534 2.384 -10.251 1.00 91.12 84 ARG A CA 1
ATOM 697 C C . ARG A 1 84 ? 10.631 1.987 -9.102 1.00 91.12 84 ARG A C 1
ATOM 699 O O . ARG A 1 84 ? 10.101 0.883 -9.057 1.00 91.12 84 ARG A O 1
ATOM 706 N N . TRP A 1 85 ? 10.458 2.918 -8.172 1.00 93.62 85 TRP A N 1
ATOM 707 C CA . TRP A 1 85 ? 9.576 2.719 -7.035 1.00 93.62 85 TRP A CA 1
ATOM 708 C C . TRP A 1 85 ? 8.187 3.208 -7.410 1.00 93.62 85 TRP A C 1
ATOM 710 O O . TRP A 1 85 ? 8.034 4.328 -7.905 1.00 93.62 85 TRP A O 1
ATOM 720 N N . LEU A 1 86 ? 7.186 2.375 -7.162 1.00 93.56 86 LEU A N 1
ATOM 721 C CA . LEU A 1 86 ? 5.785 2.687 -7.398 1.00 93.56 86 LEU A CA 1
ATOM 722 C C . LEU A 1 86 ? 5.010 2.580 -6.087 1.00 93.56 86 LEU A C 1
ATOM 724 O O . LEU A 1 86 ? 5.365 1.821 -5.180 1.00 93.56 86 LEU A O 1
ATOM 728 N N . ARG A 1 87 ? 3.928 3.344 -6.009 1.00 93.38 87 ARG A N 1
ATOM 729 C CA . ARG A 1 87 ? 2.926 3.261 -4.955 1.00 93.38 87 ARG A CA 1
ATOM 730 C C . ARG A 1 87 ? 1.626 2.767 -5.563 1.00 93.38 87 ARG A C 1
ATOM 732 O O . ARG A 1 87 ? 1.115 3.360 -6.512 1.00 93.38 87 ARG A O 1
ATOM 739 N N . ILE A 1 88 ? 1.110 1.677 -5.010 1.00 94.62 88 ILE A N 1
ATOM 740 C CA . ILE A 1 88 ? -0.114 1.034 -5.477 1.00 94.62 88 ILE A CA 1
ATOM 741 C C . ILE A 1 88 ? -1.173 1.171 -4.394 1.00 94.62 88 ILE A C 1
ATOM 743 O O . ILE A 1 88 ? -1.096 0.514 -3.355 1.00 94.62 88 ILE A O 1
ATOM 747 N N . HIS A 1 89 ? -2.169 2.008 -4.659 1.00 93.62 89 HIS A N 1
ATOM 748 C CA . HIS A 1 89 ? -3.320 2.202 -3.790 1.00 93.62 89 HIS A CA 1
ATOM 749 C C . HIS A 1 89 ? -4.295 1.042 -3.957 1.00 93.62 89 HIS A C 1
ATOM 751 O O . HIS A 1 89 ? -4.795 0.788 -5.056 1.00 93.62 89 HIS A O 1
ATOM 757 N N . CYS A 1 90 ? -4.589 0.356 -2.861 1.00 94.12 90 CYS A N 1
ATOM 758 C CA . CYS A 1 90 ? -5.425 -0.833 -2.819 1.00 94.12 90 CYS A CA 1
ATOM 759 C C . CYS A 1 90 ? -6.551 -0.689 -1.792 1.00 94.12 90 CYS A C 1
ATOM 761 O O . CYS A 1 90 ? -6.468 0.092 -0.845 1.00 94.12 90 CYS A O 1
ATOM 763 N N . CYS A 1 91 ? -7.604 -1.484 -1.961 1.00 93.25 91 CYS A N 1
ATOM 764 C CA . CYS A 1 91 ? -8.652 -1.643 -0.961 1.00 93.25 91 CYS A CA 1
ATOM 765 C C . CYS A 1 91 ? -9.158 -3.081 -0.884 1.00 93.25 91 CYS A C 1
ATOM 767 O O . CYS A 1 91 ? -9.060 -3.842 -1.853 1.00 93.25 91 CYS A O 1
ATOM 769 N N . GLY A 1 92 ? -9.766 -3.428 0.245 1.00 92.25 92 GLY A N 1
ATOM 770 C CA . GLY A 1 92 ? -10.499 -4.674 0.421 1.00 92.25 92 GLY A CA 1
ATOM 771 C C . GLY A 1 92 ? -11.247 -4.724 1.749 1.00 92.25 92 GLY A C 1
ATOM 772 O O . GLY A 1 92 ? -11.196 -3.787 2.542 1.00 92.25 92 GLY A O 1
ATOM 773 N N . VAL A 1 93 ? -11.951 -5.828 1.977 1.00 91.12 93 VAL A N 1
ATOM 774 C CA . VAL A 1 93 ? -12.731 -6.083 3.194 1.00 91.12 93 VAL A CA 1
ATOM 775 C C . VAL A 1 93 ? -11.968 -7.058 4.085 1.00 91.12 93 VAL A C 1
ATOM 777 O O . VAL A 1 93 ? -11.530 -8.106 3.607 1.00 91.12 93 VAL A O 1
ATOM 780 N N . LEU A 1 94 ? -11.792 -6.715 5.358 1.00 86.00 94 LEU A N 1
ATOM 781 C CA . LEU A 1 94 ? -11.120 -7.525 6.366 1.00 86.00 94 LEU A CA 1
ATOM 782 C C . LEU A 1 94 ? -12.104 -8.545 6.962 1.00 86.00 94 LEU A C 1
ATOM 784 O O . LEU A 1 94 ? -12.753 -8.290 7.968 1.00 86.00 94 LEU A O 1
ATOM 788 N N . ASP A 1 95 ? -12.197 -9.716 6.336 1.00 85.25 95 ASP A N 1
ATOM 789 C CA . ASP A 1 95 ? -13.052 -10.833 6.754 1.00 85.25 95 ASP A CA 1
ATOM 790 C C . ASP A 1 95 ? -12.268 -12.151 6.636 1.00 85.25 95 ASP A C 1
ATOM 792 O O . ASP A 1 95 ? -12.148 -12.737 5.554 1.00 85.25 95 ASP A O 1
ATOM 796 N N . ALA A 1 96 ? -11.660 -12.575 7.752 1.00 82.31 96 ALA A N 1
ATOM 797 C CA . ALA A 1 96 ? -10.718 -13.701 7.824 1.00 82.31 96 ALA A CA 1
ATOM 798 C C . ALA A 1 96 ? -9.588 -13.626 6.765 1.00 82.31 96 ALA A C 1
ATOM 800 O O . ALA A 1 96 ? -9.154 -14.630 6.195 1.00 82.31 96 ALA A O 1
ATOM 801 N N . GLY A 1 97 ? -9.119 -12.406 6.493 1.00 85.25 97 GLY A N 1
ATOM 802 C CA . GLY A 1 97 ? -8.212 -12.059 5.399 1.00 85.25 97 GLY A CA 1
ATOM 803 C C . GLY A 1 97 ? -8.766 -10.889 4.587 1.00 85.25 97 GLY A C 1
ATOM 804 O O . GLY A 1 97 ? -9.812 -10.345 4.917 1.00 85.25 97 GLY A O 1
ATOM 805 N N . ILE A 1 98 ? -8.071 -10.491 3.522 1.00 89.12 98 ILE A N 1
ATOM 806 C CA . ILE A 1 98 ? -8.563 -9.449 2.617 1.00 89.12 98 ILE A CA 1
ATOM 807 C C . ILE A 1 98 ? -9.405 -10.101 1.518 1.00 89.12 98 ILE A C 1
ATOM 809 O O . ILE A 1 98 ? -8.878 -10.805 0.652 1.00 89.12 98 ILE A O 1
ATOM 813 N N . LYS A 1 99 ? -10.711 -9.837 1.532 1.00 90.50 99 LYS A N 1
ATOM 814 C CA . LYS A 1 99 ? -11.651 -10.193 0.464 1.00 90.50 99 LYS A CA 1
ATOM 815 C C . LYS A 1 99 ? -11.908 -8.993 -0.444 1.00 90.50 99 LYS A C 1
ATOM 817 O O . LYS A 1 99 ? -11.789 -7.844 -0.031 1.00 90.50 99 LYS A O 1
ATOM 822 N N . GLY A 1 100 ? -12.255 -9.260 -1.704 1.00 90.50 100 GLY A N 1
ATOM 823 C CA . GLY A 1 100 ? -12.588 -8.202 -2.664 1.00 90.50 100 GLY A CA 1
ATOM 824 C C . GLY A 1 100 ? -11.428 -7.252 -2.979 1.00 90.50 100 GLY A C 1
ATOM 825 O O . GLY A 1 100 ? -11.671 -6.076 -3.235 1.00 90.50 100 GLY A O 1
ATOM 826 N N . PHE A 1 101 ? -10.185 -7.749 -2.942 1.00 92.81 101 PHE A N 1
ATOM 827 C CA . PHE A 1 101 ? -8.989 -6.964 -3.250 1.00 92.81 101 PHE A CA 1
ATOM 828 C C . PHE A 1 101 ? -9.123 -6.244 -4.598 1.00 92.81 101 PHE A C 1
ATOM 830 O O . PHE A 1 101 ? -9.410 -6.865 -5.625 1.00 92.81 101 PHE A O 1
ATOM 837 N N . ARG A 1 102 ? -8.894 -4.930 -4.587 1.00 94.12 102 ARG A N 1
ATOM 838 C CA . ARG A 1 102 ? -8.926 -4.073 -5.774 1.00 94.12 102 ARG A CA 1
ATOM 839 C C . ARG A 1 102 ? -7.800 -3.055 -5.728 1.00 94.12 102 ARG A C 1
ATOM 841 O O . ARG A 1 102 ? -7.557 -2.443 -4.692 1.00 94.12 102 ARG A O 1
ATOM 848 N N . ILE A 1 103 ? -7.176 -2.836 -6.881 1.00 95.56 103 ILE A N 1
ATOM 849 C CA . ILE A 1 103 ? -6.214 -1.755 -7.096 1.00 95.56 103 ILE A CA 1
ATOM 850 C C . ILE A 1 103 ? -6.995 -0.537 -7.582 1.00 95.56 103 ILE A C 1
ATOM 852 O O . ILE A 1 103 ? -7.693 -0.604 -8.592 1.00 95.56 103 ILE A O 1
ATOM 856 N N . LYS A 1 104 ? -6.907 0.560 -6.832 1.00 93.69 104 LYS A N 1
ATOM 857 C CA . LYS A 1 104 ? -7.552 1.839 -7.141 1.00 93.69 104 LYS A CA 1
ATOM 858 C C . LYS A 1 104 ? -6.692 2.676 -8.080 1.00 93.69 104 LYS A C 1
ATOM 860 O O . LYS A 1 104 ? -7.215 3.274 -9.013 1.00 93.69 104 LYS A O 1
ATOM 865 N N . GLN A 1 105 ? -5.387 2.721 -7.821 1.00 93.75 105 GLN A N 1
ATOM 866 C CA . GLN A 1 105 ? -4.460 3.588 -8.541 1.00 93.75 105 GLN A CA 1
ATOM 867 C C . GLN A 1 105 ? -3.029 3.065 -8.424 1.00 93.75 105 GLN A C 1
ATOM 869 O O . GLN A 1 105 ? -2.643 2.509 -7.397 1.00 93.75 105 GLN A O 1
ATOM 874 N N . VAL A 1 106 ? -2.242 3.280 -9.475 1.00 94.69 106 VAL A N 1
ATOM 875 C CA . VAL A 1 106 ? -0.788 3.097 -9.478 1.00 94.69 106 VAL A CA 1
ATOM 876 C C . VAL A 1 106 ? -0.168 4.443 -9.817 1.00 94.69 106 VAL A C 1
ATOM 878 O O . VAL A 1 106 ? -0.644 5.124 -10.724 1.00 94.69 106 VAL A O 1
ATOM 881 N N . GLN A 1 107 ? 0.866 4.834 -9.084 1.00 93.00 107 GLN A N 1
ATOM 882 C CA . GLN A 1 107 ? 1.606 6.064 -9.337 1.00 93.00 107 GLN A CA 1
ATOM 883 C C . GLN A 1 107 ? 3.085 5.886 -9.007 1.00 93.00 107 GLN A C 1
ATOM 885 O O . GLN A 1 107 ? 3.469 4.968 -8.277 1.00 93.00 107 GLN A O 1
ATOM 890 N N . GLN A 1 108 ? 3.925 6.776 -9.526 1.00 91.19 108 GLN A N 1
ATOM 891 C CA . GLN A 1 108 ? 5.329 6.811 -9.145 1.00 91.19 108 GLN A CA 1
ATOM 892 C C . GLN A 1 108 ? 5.463 7.184 -7.664 1.00 91.19 108 GLN A C 1
ATOM 894 O O . GLN A 1 108 ? 4.755 8.054 -7.156 1.00 91.19 108 GLN A O 1
ATOM 899 N N . TYR A 1 109 ? 6.363 6.506 -6.955 1.00 88.19 109 TYR A N 1
ATOM 900 C CA . TYR A 1 109 ? 6.657 6.837 -5.569 1.00 88.19 109 TYR A CA 1
ATOM 901 C C . TYR A 1 109 ? 7.589 8.049 -5.498 1.00 88.19 109 TYR A C 1
ATOM 903 O O . TYR A 1 109 ? 8.696 8.032 -6.043 1.00 88.19 109 TYR A O 1
ATOM 911 N N . GLU A 1 110 ? 7.165 9.081 -4.775 1.00 81.25 110 GLU A N 1
ATOM 912 C CA . GLU A 1 110 ? 7.982 10.256 -4.499 1.00 81.25 110 GLU A CA 1
ATOM 913 C C . GLU A 1 110 ? 8.625 10.138 -3.116 1.00 81.25 110 GLU A C 1
ATOM 915 O O . GLU A 1 110 ? 7.964 9.983 -2.086 1.00 81.25 110 GLU A O 1
ATOM 920 N N . LYS A 1 111 ? 9.959 10.211 -3.075 1.00 68.75 111 LYS A N 1
ATOM 921 C CA . LYS A 1 111 ? 10.714 10.132 -1.823 1.00 68.75 111 LYS A CA 1
ATOM 922 C C . LYS A 1 111 ? 10.336 11.311 -0.923 1.00 68.75 111 LYS A C 1
ATOM 924 O O . LYS A 1 111 ? 10.592 12.457 -1.270 1.00 68.75 111 LYS A O 1
ATOM 929 N N . GLY A 1 112 ? 9.788 11.018 0.254 1.00 62.53 112 GLY A N 1
ATOM 930 C CA . GLY A 1 112 ? 9.322 12.038 1.194 1.00 62.53 112 GLY A CA 1
ATOM 931 C C . GLY A 1 112 ? 7.811 12.265 1.169 1.00 62.53 112 GLY A C 1
ATOM 932 O O . GLY A 1 112 ? 7.310 12.887 2.100 1.00 62.53 112 GLY A O 1
ATOM 933 N N . SER A 1 113 ? 7.063 11.662 0.232 1.00 59.56 113 SER A N 1
ATOM 934 C CA . SER A 1 113 ? 5.592 11.582 0.302 1.00 59.56 113 SER A CA 1
ATOM 935 C C . SER A 1 113 ? 5.113 10.565 1.354 1.00 59.56 113 SER A C 1
ATOM 937 O O . SER A 1 113 ? 4.028 9.994 1.220 1.00 59.56 113 SER A O 1
ATOM 939 N N . ASN A 1 114 ? 5.951 10.274 2.359 1.00 53.72 114 ASN A N 1
ATOM 940 C CA . ASN A 1 114 ? 5.735 9.215 3.332 1.00 53.72 114 ASN A CA 1
ATOM 941 C C . ASN A 1 114 ? 4.303 9.286 3.850 1.00 53.72 114 ASN A C 1
ATOM 943 O O . ASN A 1 114 ? 3.922 10.263 4.487 1.00 53.72 114 ASN A O 1
ATOM 947 N N . ASN A 1 115 ? 3.567 8.208 3.585 1.00 55.91 115 ASN A N 1
ATOM 948 C CA . ASN A 1 115 ? 2.306 7.884 4.217 1.00 55.91 115 ASN A CA 1
ATOM 949 C C . ASN A 1 115 ? 1.282 9.036 4.189 1.00 55.91 115 ASN A C 1
ATOM 951 O O . ASN A 1 115 ? 1.083 9.732 5.182 1.00 55.91 115 ASN A O 1
ATOM 955 N N . GLU A 1 116 ? 0.568 9.217 3.072 1.00 58.72 116 GLU A N 1
ATOM 956 C CA . GLU A 1 116 ? -0.567 10.166 3.033 1.00 58.72 116 GLU A CA 1
ATOM 957 C C . GLU A 1 116 ? -1.676 9.801 4.033 1.00 58.72 116 GLU A C 1
ATOM 959 O O . GLU A 1 116 ? -2.589 10.595 4.290 1.00 58.72 116 GLU A O 1
ATOM 964 N N . PHE A 1 117 ? -1.631 8.599 4.612 1.00 62.00 117 PHE A N 1
ATOM 965 C CA . PHE A 1 117 ? -2.539 8.231 5.677 1.00 62.00 117 PHE A CA 1
ATOM 966 C C . PHE A 1 117 ? -2.233 9.052 6.933 1.00 62.00 117 PHE A C 1
ATOM 968 O O . PHE A 1 117 ? -1.236 8.845 7.616 1.00 62.00 117 PHE A O 1
ATOM 975 N N . LYS A 1 118 ? -3.164 9.949 7.282 1.00 59.69 118 LYS A N 1
ATOM 976 C CA . LYS A 1 118 ? -3.132 10.755 8.517 1.00 59.69 118 LYS A CA 1
ATOM 977 C C . LYS A 1 118 ? -3.052 9.921 9.809 1.00 59.69 118 LYS A C 1
ATOM 979 O O . LYS A 1 118 ? -2.615 10.442 10.827 1.00 59.69 118 LYS A O 1
ATOM 984 N N . ALA A 1 119 ? -3.485 8.659 9.769 1.00 63.50 119 ALA A N 1
ATOM 985 C CA . ALA A 1 119 ? -3.477 7.721 10.893 1.00 63.50 119 ALA A CA 1
ATOM 986 C C . ALA A 1 119 ? -3.130 6.310 10.383 1.00 63.50 119 ALA A C 1
ATOM 988 O O . ALA A 1 119 ? -4.029 5.507 10.115 1.00 63.50 119 ALA A O 1
ATOM 989 N N . PRO A 1 120 ? -1.844 6.028 10.145 1.00 72.62 120 PRO A N 1
ATOM 990 C CA . PRO A 1 120 ? -1.432 4.747 9.613 1.00 72.62 120 PRO A CA 1
ATOM 991 C C . PRO A 1 120 ? -1.428 3.668 10.685 1.00 72.62 120 PRO A C 1
ATOM 993 O O . PRO A 1 120 ? -1.236 3.924 11.875 1.00 72.62 120 PRO A O 1
ATOM 996 N N . MET A 1 121 ? -1.611 2.436 10.243 1.00 80.31 121 MET A N 1
ATOM 997 C CA . MET A 1 121 ? -1.462 1.261 11.083 1.00 80.31 121 MET A CA 1
ATOM 998 C C . MET A 1 121 ? -0.020 0.752 11.007 1.00 80.31 121 MET A C 1
ATOM 1000 O O . MET A 1 121 ? 0.670 0.935 10.000 1.00 80.31 121 MET A O 1
ATOM 1004 N N . SER A 1 122 ? 0.438 0.115 12.080 1.00 81.56 122 SER A N 1
ATOM 1005 C CA . SER A 1 122 ? 1.678 -0.652 12.088 1.00 81.56 122 SER A CA 1
ATOM 1006 C C . SER A 1 122 ? 1.579 -1.848 11.133 1.00 81.56 122 SER A C 1
ATOM 1008 O O . SER A 1 122 ? 0.497 -2.214 10.669 1.00 81.56 122 SER A O 1
ATOM 1010 N N . ASP A 1 123 ? 2.705 -2.519 10.891 1.00 83.06 123 ASP A N 1
ATOM 1011 C CA . ASP A 1 123 ? 2.734 -3.751 10.090 1.00 83.06 123 ASP A CA 1
ATOM 1012 C C . ASP A 1 123 ? 1.948 -4.913 10.736 1.00 83.06 123 ASP A C 1
ATOM 1014 O O . ASP A 1 123 ? 1.688 -5.922 10.090 1.00 83.06 123 ASP A O 1
ATOM 1018 N N . GLU A 1 124 ? 1.524 -4.767 11.993 1.00 82.88 124 GLU A N 1
ATOM 1019 C CA . GLU A 1 124 ? 0.641 -5.705 12.700 1.00 82.88 124 GLU A CA 1
ATOM 1020 C C . GLU A 1 124 ? -0.828 -5.248 12.688 1.00 82.88 124 GLU A C 1
ATOM 1022 O O . GLU A 1 124 ? -1.650 -5.785 13.424 1.00 82.88 124 GLU A O 1
ATOM 1027 N N . LEU A 1 125 ? -1.165 -4.249 11.861 1.00 81.62 125 LEU A N 1
ATOM 1028 C CA . LEU A 1 125 ? -2.483 -3.612 11.797 1.00 81.62 125 LEU A CA 1
ATOM 1029 C C . LEU A 1 125 ? -2.921 -3.003 13.139 1.00 81.62 125 LEU A C 1
ATOM 1031 O O . LEU A 1 125 ? -4.104 -2.984 13.476 1.00 81.62 125 LEU A O 1
ATOM 1035 N N . VAL A 1 126 ? -1.969 -2.466 13.905 1.00 80.81 126 VAL A N 1
ATOM 1036 C CA . VAL A 1 126 ? -2.257 -1.718 15.136 1.00 80.81 126 VAL A CA 1
ATOM 1037 C C . VAL A 1 126 ? -2.238 -0.223 14.815 1.00 80.81 126 VAL A C 1
ATOM 1039 O O . VAL A 1 126 ? -1.229 0.254 14.293 1.00 80.81 126 VAL A O 1
ATOM 1042 N N . PRO A 1 127 ? -3.306 0.545 15.099 1.00 77.88 127 PRO A N 1
ATOM 1043 C CA . PRO A 1 127 ? -3.303 1.989 14.882 1.00 77.88 127 PRO A CA 1
ATOM 1044 C C . PRO A 1 127 ? -2.137 2.666 15.610 1.00 77.88 127 PRO A C 1
ATOM 1046 O O . PRO A 1 127 ? -1.962 2.486 16.816 1.00 77.88 127 PRO A O 1
ATOM 1049 N N . LEU A 1 128 ? -1.341 3.458 14.888 1.00 77.12 128 LEU A N 1
ATOM 1050 C CA . LEU A 1 128 ? -0.289 4.263 15.499 1.00 77.12 128 LEU A CA 1
ATOM 1051 C C . LEU A 1 128 ? -0.906 5.548 16.050 1.00 77.12 128 LEU A C 1
ATOM 1053 O O . LEU A 1 128 ? -1.355 6.408 15.294 1.00 77.12 128 LEU A O 1
ATOM 1057 N N . VAL A 1 129 ? -0.928 5.662 17.377 1.00 78.69 129 VAL A N 1
ATOM 1058 C CA . VAL A 1 129 ? -1.533 6.792 18.086 1.00 78.69 129 VAL A CA 1
ATOM 1059 C C . VAL A 1 129 ? -0.458 7.633 18.762 1.00 78.69 129 VAL A C 1
ATOM 1061 O O . VAL A 1 129 ? 0.352 7.124 19.538 1.00 78.69 129 VAL A O 1
ATOM 1064 N N . TRP A 1 130 ? -0.458 8.937 18.492 1.00 80.88 130 TRP A N 1
ATOM 1065 C CA . TRP A 1 130 ? 0.427 9.879 19.171 1.00 80.88 130 TRP A CA 1
ATOM 1066 C C . TRP A 1 130 ? -0.138 10.268 20.533 1.00 80.88 130 TRP A C 1
ATOM 1068 O O . TRP A 1 130 ? -1.347 10.393 20.702 1.00 80.88 130 TRP A O 1
ATOM 1078 N N . LYS A 1 131 ? 0.745 10.559 21.497 1.00 83.56 131 LYS A N 1
ATOM 1079 C CA . LYS A 1 131 ? 0.350 10.918 22.870 1.00 83.56 131 LYS A CA 1
ATOM 1080 C C . LYS A 1 131 ? -0.665 12.066 22.930 1.00 83.56 131 LYS A C 1
ATOM 1082 O O . LYS A 1 131 ? -1.579 12.028 23.740 1.00 83.56 131 LYS A O 1
ATOM 1087 N N . LYS A 1 132 ? -0.493 13.074 22.073 1.00 84.25 132 LYS A N 1
ATOM 1088 C CA . LYS A 1 132 ? -1.381 14.243 21.981 1.00 84.25 132 LYS A CA 1
ATOM 1089 C C . LYS A 1 132 ? -2.788 13.915 21.457 1.00 84.25 132 LYS A C 1
ATOM 1091 O O . LYS A 1 132 ? -3.707 14.663 21.752 1.00 84.25 132 LYS A O 1
ATOM 1096 N N . ASP A 1 133 ? -2.941 12.809 20.731 1.00 82.69 133 ASP A N 1
ATOM 1097 C CA . ASP A 1 133 ? -4.188 12.431 20.058 1.00 82.69 133 ASP A CA 1
ATOM 1098 C C . ASP A 1 133 ? -4.948 11.337 20.846 1.00 82.69 133 ASP A C 1
ATOM 1100 O O . ASP A 1 133 ? -6.034 10.917 20.448 1.00 82.69 133 ASP A O 1
ATOM 1104 N N . LEU A 1 134 ? -4.394 10.865 21.977 1.00 84.19 134 LEU A N 1
ATOM 1105 C CA . LEU A 1 134 ? -4.962 9.774 22.780 1.00 84.19 134 LEU A CA 1
ATOM 1106 C C . LEU A 1 134 ? -6.381 10.077 23.270 1.00 84.19 134 LEU A C 1
ATOM 1108 O O . LEU A 1 134 ? -7.265 9.244 23.086 1.00 84.19 134 LEU A O 1
ATOM 1112 N N . ASP A 1 135 ? -6.609 11.255 23.856 1.00 86.00 135 ASP A N 1
ATOM 1113 C CA . ASP A 1 135 ? -7.919 11.621 24.415 1.00 86.00 135 ASP A CA 1
ATOM 1114 C C . ASP A 1 135 ? -8.987 11.758 23.324 1.00 86.00 135 ASP A C 1
ATOM 1116 O O . ASP A 1 135 ? -10.135 11.345 23.510 1.00 86.00 135 ASP A O 1
ATOM 1120 N N . GLU A 1 136 ? -8.615 12.290 22.158 1.00 86.44 136 GLU A N 1
ATOM 1121 C CA . GLU A 1 136 ? -9.518 12.428 21.013 1.00 86.44 136 GLU A CA 1
ATOM 1122 C C . GLU A 1 136 ? -9.920 11.057 20.458 1.00 86.44 136 GLU A C 1
ATOM 1124 O O . GLU A 1 136 ? -11.104 10.797 20.209 1.00 86.44 136 GLU A O 1
ATOM 1129 N N . ILE A 1 137 ? -8.948 10.156 20.302 1.00 83.31 137 ILE A N 1
ATOM 1130 C CA . ILE A 1 137 ? -9.182 8.799 19.804 1.00 83.31 137 ILE A CA 1
ATOM 1131 C C . ILE A 1 137 ? -9.990 7.986 20.815 1.00 83.31 137 ILE A C 1
ATOM 1133 O O . ILE A 1 137 ? -10.951 7.326 20.420 1.00 83.31 137 ILE A O 1
ATOM 1137 N N . ALA A 1 138 ? -9.670 8.072 22.109 1.00 85.31 138 ALA A N 1
ATOM 1138 C CA . ALA A 1 138 ? -10.434 7.419 23.168 1.00 85.31 138 ALA A CA 1
ATOM 1139 C C . ALA A 1 138 ? -11.883 7.923 23.195 1.00 85.31 138 ALA A C 1
ATOM 1141 O O . ALA A 1 138 ? -12.819 7.125 23.201 1.00 85.31 138 ALA A O 1
ATOM 1142 N N . SER A 1 139 ? -12.084 9.240 23.113 1.00 85.69 139 SER A N 1
ATOM 1143 C CA . SER A 1 139 ? -13.421 9.836 23.058 1.00 85.69 139 SER A CA 1
ATOM 1144 C C . SER A 1 139 ? -14.194 9.378 21.823 1.00 85.69 139 SER A C 1
ATOM 1146 O O . SER A 1 139 ? -15.369 9.040 21.922 1.00 85.69 139 SER A O 1
ATOM 1148 N N . SER A 1 140 ? -13.546 9.328 20.658 1.00 85.50 140 SER A N 1
ATOM 1149 C CA . SER A 1 140 ? -14.164 8.859 19.411 1.00 85.50 140 SER A CA 1
ATOM 1150 C C . SER A 1 140 ? -14.533 7.377 19.475 1.00 85.50 140 SER A C 1
ATOM 1152 O O . SER A 1 140 ? -15.611 6.989 19.029 1.00 85.50 140 SER A O 1
ATOM 1154 N N . PHE A 1 141 ? -13.677 6.552 20.080 1.00 84.00 141 PHE A N 1
ATOM 1155 C CA . PHE A 1 141 ? -13.971 5.149 20.349 1.00 84.00 141 PHE A CA 1
ATOM 1156 C C . PHE A 1 141 ? -15.210 5.010 21.242 1.00 84.00 141 PHE A C 1
ATOM 1158 O O . P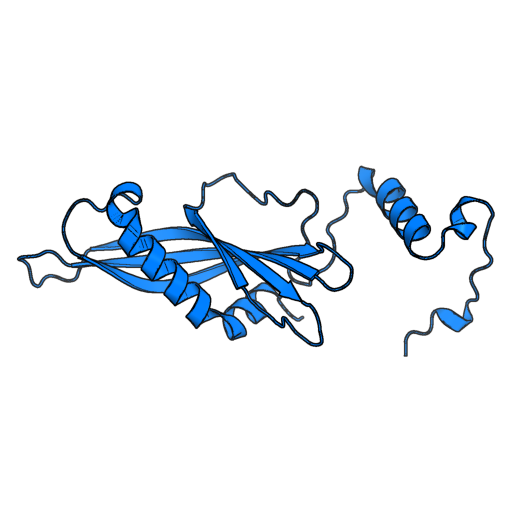HE A 1 141 ? -16.151 4.303 20.882 1.00 84.00 141 PHE A O 1
ATOM 1165 N N . LEU A 1 142 ? -15.261 5.737 22.362 1.00 87.94 142 LEU A N 1
ATOM 1166 C CA . LEU A 1 142 ? -16.422 5.720 23.249 1.00 87.94 142 LEU A CA 1
ATOM 1167 C C . LEU A 1 142 ? -17.686 6.202 22.531 1.00 87.94 142 LEU A C 1
ATOM 1169 O O . LEU A 1 142 ? -18.705 5.534 22.628 1.00 87.94 142 LEU A O 1
ATOM 1173 N N . LYS A 1 143 ? -17.629 7.273 21.729 1.00 87.56 143 LYS A N 1
ATOM 1174 C CA . LYS A 1 143 ? -18.791 7.747 20.949 1.00 87.56 143 LYS A CA 1
ATOM 1175 C C . LYS A 1 143 ? -19.377 6.657 20.054 1.00 87.56 143 LYS A C 1
ATOM 1177 O O . LYS A 1 143 ? -20.594 6.551 19.948 1.00 87.56 143 LYS A O 1
ATOM 1182 N N . ASN A 1 144 ? -18.517 5.864 19.420 1.00 83.19 144 ASN A N 1
ATOM 1183 C CA . ASN A 1 144 ? -18.938 4.864 18.444 1.00 83.19 144 ASN A CA 1
ATOM 1184 C C . ASN A 1 144 ? -19.447 3.567 19.087 1.00 83.19 144 ASN A C 1
ATOM 1186 O O . ASN A 1 144 ? -20.355 2.947 18.540 1.00 83.19 144 ASN A O 1
ATOM 1190 N N . PHE A 1 145 ? -18.874 3.150 20.220 1.00 82.94 145 PHE A N 1
ATOM 1191 C CA . PHE A 1 145 ? -19.160 1.837 20.816 1.00 82.94 145 PHE A CA 1
ATOM 1192 C C . PHE A 1 145 ? -19.887 1.903 22.166 1.00 82.94 145 PHE A C 1
ATOM 1194 O O . PHE A 1 145 ? -20.691 1.026 22.467 1.00 82.94 145 PHE A O 1
ATOM 1201 N N . TYR A 1 146 ? -19.629 2.935 22.973 1.00 84.62 146 TYR A N 1
ATOM 1202 C CA . TYR A 1 146 ? -20.157 3.096 24.333 1.00 84.62 146 TYR A CA 1
ATOM 1203 C C . TYR A 1 146 ? -20.483 4.569 24.643 1.00 84.62 146 TYR A C 1
ATOM 1205 O O . TYR A 1 146 ? -19.892 5.149 25.557 1.00 84.62 146 TYR A O 1
ATOM 1213 N N . PRO A 1 147 ? -21.410 5.211 23.905 1.00 86.31 147 PRO A N 1
ATOM 1214 C CA . PRO A 1 147 ? -21.624 6.657 23.995 1.00 86.31 147 PRO A CA 1
ATOM 1215 C C . PRO A 1 147 ? -22.019 7.114 25.404 1.00 86.31 147 PRO A C 1
ATOM 1217 O O . PRO A 1 147 ? -21.577 8.166 25.849 1.00 86.31 147 PRO A O 1
ATOM 1220 N N . GLN A 1 148 ? -22.752 6.282 26.151 1.00 85.38 148 GLN A N 1
ATOM 1221 C CA . GLN A 1 148 ? -23.153 6.580 27.532 1.00 85.38 148 GLN A CA 1
ATOM 1222 C C . GLN A 1 148 ? -21.970 6.738 28.501 1.00 85.38 148 GLN A C 1
ATOM 1224 O O . GLN A 1 148 ? -22.119 7.370 29.543 1.00 85.38 148 GLN A O 1
ATOM 1229 N N . ALA A 1 149 ? -20.795 6.189 28.173 1.00 86.50 149 ALA A N 1
ATOM 1230 C CA . ALA A 1 149 ? -19.586 6.349 28.979 1.00 86.50 149 ALA A CA 1
ATOM 1231 C C . ALA A 1 149 ? -18.994 7.766 28.919 1.00 86.50 149 ALA A C 1
ATOM 1233 O O . ALA A 1 149 ? -18.115 8.087 29.715 1.00 86.50 149 ALA A O 1
ATOM 1234 N N . LEU A 1 150 ? -19.453 8.602 27.982 1.00 86.38 150 LEU A N 1
ATOM 1235 C CA . LEU A 1 150 ? -19.044 10.005 27.879 1.00 86.38 150 LEU A CA 1
ATOM 1236 C C . LEU A 1 150 ? -19.876 10.921 28.771 1.00 86.38 150 LEU A C 1
ATOM 1238 O O . LEU A 1 150 ? -19.373 11.949 29.214 1.00 86.38 150 LEU A O 1
ATOM 1242 N N . ASP A 1 151 ? -21.129 10.549 29.028 1.00 87.44 151 ASP A N 1
ATOM 1243 C CA . ASP A 1 151 ? -22.067 11.377 29.783 1.00 87.44 151 ASP A CA 1
ATOM 1244 C C . ASP A 1 151 ? -21.966 11.119 31.291 1.00 87.44 151 ASP A C 1
ATOM 1246 O O . ASP A 1 151 ? -22.083 12.044 32.094 1.00 87.44 151 ASP A O 1
ATOM 1250 N N . PHE A 1 152 ? -21.740 9.865 31.695 1.00 86.50 152 PHE A N 1
ATOM 1251 C CA . PHE A 1 152 ? -21.601 9.498 33.102 1.00 86.50 152 PHE A CA 1
ATOM 1252 C C . PHE A 1 152 ? -20.648 8.310 33.308 1.00 86.50 152 PHE A C 1
ATOM 1254 O O . PHE A 1 152 ? -20.518 7.457 32.424 1.00 86.50 152 PHE A O 1
ATOM 1261 N N . PRO A 1 153 ? -19.985 8.218 34.480 1.00 82.12 153 PRO A N 1
ATOM 1262 C CA . PRO A 1 153 ? -19.076 7.119 34.789 1.00 82.12 153 PRO A CA 1
ATOM 1263 C C . PRO A 1 153 ? -19.773 5.758 34.682 1.00 82.12 153 PRO A C 1
ATOM 1265 O O . PRO A 1 153 ? -20.799 5.524 35.321 1.00 82.12 153 PRO A O 1
ATOM 1268 N N . GLN A 1 154 ? -19.190 4.847 33.904 1.00 79.81 154 GLN A N 1
ATOM 1269 C CA . GLN A 1 154 ? -19.683 3.480 33.736 1.00 79.81 154 GLN A CA 1
ATOM 1270 C C . GLN A 1 154 ? -18.857 2.523 34.592 1.00 79.81 154 GLN A C 1
ATOM 1272 O O . GLN A 1 154 ? -17.626 2.511 34.522 1.00 79.81 154 GLN A O 1
ATOM 1277 N N . ALA A 1 155 ? -19.529 1.690 35.384 1.00 80.81 155 ALA A N 1
ATOM 1278 C CA . ALA A 1 155 ? -18.864 0.595 36.073 1.00 80.81 155 ALA A CA 1
ATOM 1279 C C . ALA A 1 155 ? -18.441 -0.463 35.043 1.00 80.81 155 ALA A C 1
ATOM 1281 O O . ALA A 1 155 ? -19.279 -1.075 34.381 1.00 80.81 155 ALA A O 1
ATOM 1282 N N . ILE A 1 156 ? -17.136 -0.691 34.909 1.00 72.12 156 ILE A N 1
ATOM 1283 C CA . ILE A 1 156 ? -16.611 -1.769 34.070 1.00 72.12 156 ILE A CA 1
ATOM 1284 C C . ILE A 1 156 ? -16.799 -3.074 34.840 1.00 72.12 156 ILE A C 1
ATOM 1286 O O . ILE A 1 156 ? -16.284 -3.213 35.948 1.00 72.12 156 ILE A O 1
ATOM 1290 N N . ASN A 1 157 ? -17.532 -4.033 34.273 1.00 75.12 157 ASN A N 1
ATOM 1291 C CA . ASN A 1 157 ? -17.648 -5.359 34.868 1.00 75.12 157 ASN A CA 1
ATOM 1292 C C . ASN A 1 157 ? -16.329 -6.127 34.649 1.00 75.12 157 ASN A C 1
ATOM 1294 O O . ASN A 1 157 ? -16.025 -6.483 33.507 1.00 75.12 157 ASN A O 1
ATOM 1298 N N . PRO A 1 158 ? -15.551 -6.423 35.706 1.00 71.31 158 PRO A N 1
ATOM 1299 C CA . PRO A 1 158 ? -14.240 -7.055 35.561 1.00 71.31 158 PRO A CA 1
ATOM 1300 C C . PRO A 1 158 ? -14.310 -8.472 34.965 1.00 71.31 158 PRO A C 1
ATOM 1302 O O . PRO A 1 158 ? -13.310 -8.951 34.426 1.00 71.31 158 PRO A O 1
ATOM 1305 N N . ASN A 1 159 ? -15.483 -9.119 34.962 1.00 71.19 159 ASN A N 1
ATOM 1306 C CA . ASN A 1 159 ? -15.669 -10.448 34.371 1.00 71.19 159 ASN A CA 1
ATOM 1307 C C . ASN A 1 159 ? -15.733 -10.441 32.830 1.00 71.19 159 ASN A C 1
ATOM 1309 O O . ASN A 1 159 ? -15.612 -11.504 32.224 1.00 71.19 159 ASN A O 1
ATOM 1313 N N . TRP A 1 160 ? -15.890 -9.278 32.181 1.00 59.50 160 TRP A N 1
ATOM 1314 C CA . TRP A 1 160 ? -15.830 -9.151 30.714 1.00 59.50 160 TRP A CA 1
ATOM 1315 C C . TRP A 1 160 ? -14.405 -9.039 30.157 1.00 59.50 160 TRP A C 1
ATOM 1317 O O . TRP A 1 160 ? -14.203 -9.197 28.958 1.00 59.50 160 TRP A O 1
ATOM 1327 N N . THR A 1 161 ? -13.404 -8.817 31.010 1.00 51.78 161 THR A N 1
ATOM 1328 C CA . THR A 1 161 ? -11.999 -8.639 30.596 1.00 51.78 161 THR A CA 1
ATOM 1329 C C . THR A 1 161 ? -11.280 -9.948 30.251 1.00 51.78 161 THR A C 1
ATOM 1331 O O . THR A 1 161 ? -10.136 -9.924 29.802 1.00 51.78 161 THR A O 1
ATOM 1334 N N . ILE A 1 162 ? -11.931 -11.099 30.444 1.00 40.12 162 ILE A N 1
ATOM 1335 C CA . ILE A 1 162 ? -11.394 -12.401 30.045 1.00 40.12 162 ILE A CA 1
ATOM 1336 C C . ILE A 1 162 ? -11.795 -12.642 28.587 1.00 40.12 162 ILE A C 1
ATOM 1338 O O . ILE A 1 162 ? -12.804 -13.285 28.299 1.00 40.12 162 ILE A O 1
ATOM 1342 N N . ILE A 1 163 ? -11.006 -12.097 27.663 1.00 43.38 163 ILE A N 1
ATOM 1343 C CA . ILE A 1 163 ? -11.035 -12.510 26.258 1.00 43.38 163 ILE A CA 1
ATOM 1344 C C . ILE A 1 163 ? -10.587 -13.980 26.246 1.00 43.38 163 ILE A C 1
ATOM 1346 O O . ILE A 1 163 ? -9.436 -14.272 26.569 1.00 43.38 163 ILE A O 1
ATOM 1350 N N . LYS A 1 164 ? -11.523 -14.899 25.990 1.00 33.91 164 LYS A N 1
ATOM 1351 C CA . LYS A 1 164 ? -11.223 -16.311 25.717 1.00 33.91 164 LYS A CA 1
ATOM 1352 C C . LYS A 1 164 ? -10.743 -16.488 24.286 1.00 33.91 164 LYS A C 1
ATOM 1354 O O . LYS A 1 164 ? -11.288 -15.786 23.407 1.00 33.91 164 LYS A O 1
#

Secondary structure (DSSP, 8-state):
---HHHHHHHHHHHHHHHHHHHHHHHTTTTTT--SSEEEEEEEEEEEEEEEESSSSEEEEEEEEEEEEEEE-SS--S--EEEEEEEEEEEEEEESSSEEEEEEEEEEEPPTT-----SSPBPTTS-B---GGGHHHHHHHHHHHH-THHHHSPPPP-GGGG---

Organism: NCBI:txid44688

Foldseek 3Di:
DDFLLVQCCVPCVVVVQVVVQVVCQVCVVVVPNDAAGKGFPDKDFPDKWWDDPDPWKIKMKTWIKTFMFGDHPPDPDGGDTDIFIKIWIWMATPDVGGPPIDTPDIDGDDVPPPDPPPWIADSVRHTDDDPVCVVVVVQVVCVVPPVVCVVDPDDDDPVVPPPD

Sequence (164 aa):
MASFTKYVKNKFYNQLFDASDKFVVMHRKELGFYSGWVETYDLEVKHVYARNRSTEELDFDAIVNCDISLKAWRDSSDGELRNRWLRIHCCGVLDAGIKGFRIKQVQQYEKGSNNEFKAPMSDELVPLVWKKDLDEIASSFLKNFYPQALDFPQAINPNWTIIK

Radius of gyration: 21.43 Å; Cα contacts (8 Å, |Δi|>4): 250; chains: 1; bounding box: 46×31×68 Å

Solvent-accessible surface area (backbone atoms only — not comparable to full-atom values): 9645 Å² total; per-residue (Å²): 136,73,47,48,44,58,50,48,48,75,75,41,44,67,63,52,43,57,52,47,34,53,48,48,57,76,41,28,57,83,78,70,46,86,72,62,50,66,46,62,76,48,71,43,77,75,46,47,48,36,34,75,75,52,98,44,38,36,37,34,34,42,34,31,41,32,38,27,35,37,42,53,90,84,53,96,59,85,40,60,76,44,78,47,49,32,35,34,37,32,36,27,33,64,64,102,50,76,40,79,73,43,79,78,47,77,45,77,53,58,93,84,64,72,66,86,55,91,58,36,27,44,52,71,71,45,76,60,75,53,83,91,49,46,67,60,50,52,50,51,50,33,60,74,77,41,46,66,58,76,81,43,92,68,87,78,64,76,82,71,72,67,82,126

Mean predicted aligned error: 9.67 Å

Nearest PDB structures (foldseek):
  4kgh-assembly2_B  TM=3.524E-01  e=2.313E-01  Homo sapiens
  4kgo-assembly1_B  TM=3.080E-01  e=1.852E-01  Homo sapiens
  4l8p-assembly1_A  TM=4.839E-01  e=2.025E+00  Peptacetobacter hiranonis DSM 13275

pLDDT: mean 82.79, std 13.03, range [33.91, 96.56]